Protein AF-A0A1I7I3I4-F1 (afdb_monomer_lite)

Radius of gyration: 13.79 Å; chains: 1; bounding box: 28×31×40 Å

Structure (mmCIF, N/CA/C/O backbone):
data_AF-A0A1I7I3I4-F1
#
_entry.id   AF-A0A1I7I3I4-F1
#
loop_
_atom_site.group_PDB
_atom_site.id
_atom_site.type_symbol
_atom_site.label_atom_id
_atom_site.label_alt_id
_atom_site.label_comp_id
_atom_site.label_asym_id
_atom_site.label_entity_id
_atom_site.label_seq_id
_atom_site.pdbx_PDB_ins_code
_atom_site.Cartn_x
_atom_site.Cartn_y
_atom_site.Cartn_z
_atom_site.occupancy
_atom_site.B_iso_or_equiv
_atom_site.auth_seq_id
_atom_site.auth_comp_id
_atom_site.auth_asym_id
_atom_site.auth_atom_id
_atom_site.pdbx_PDB_model_num
ATOM 1 N N . MET A 1 1 ? 10.991 17.927 -6.846 1.00 53.06 1 MET A N 1
ATOM 2 C CA . MET A 1 1 ? 10.872 16.472 -7.126 1.00 53.06 1 MET A CA 1
ATOM 3 C C . MET A 1 1 ? 10.248 16.238 -8.512 1.00 53.06 1 MET A C 1
ATOM 5 O O . MET A 1 1 ? 9.272 15.496 -8.627 1.00 53.06 1 MET A O 1
ATOM 9 N N . GLU A 1 2 ? 10.758 16.885 -9.567 1.00 51.31 2 GLU A N 1
ATOM 10 C CA . GLU A 1 2 ? 10.092 16.851 -10.885 1.00 51.31 2 GLU A CA 1
ATOM 11 C C . GLU A 1 2 ? 10.740 15.924 -11.920 1.00 51.31 2 GLU A C 1
ATOM 13 O O . GLU A 1 2 ? 10.012 15.402 -12.752 1.00 51.31 2 GLU A O 1
ATOM 18 N N . ASN A 1 3 ? 12.034 15.598 -11.835 1.00 60.50 3 ASN A N 1
ATOM 19 C CA . ASN A 1 3 ? 12.714 15.079 -13.032 1.00 60.50 3 ASN A CA 1
ATOM 20 C C . ASN A 1 3 ? 12.970 13.564 -13.121 1.00 60.50 3 ASN A C 1
ATOM 22 O O . ASN A 1 3 ? 13.561 13.155 -14.106 1.00 60.50 3 ASN A O 1
ATOM 26 N N . ASN A 1 4 ? 12.545 12.716 -12.172 1.00 86.12 4 ASN A N 1
ATOM 27 C CA . ASN A 1 4 ? 12.723 11.255 -12.323 1.00 86.12 4 ASN A CA 1
ATOM 28 C C . ASN A 1 4 ? 11.724 10.442 -11.488 1.00 86.12 4 ASN A C 1
ATOM 30 O O . ASN A 1 4 ? 12.057 9.844 -10.466 1.00 86.12 4 ASN A O 1
ATOM 34 N N . SER A 1 5 ? 10.452 10.466 -11.871 1.00 90.62 5 SER A N 1
ATOM 35 C CA . SER A 1 5 ? 9.411 9.697 -11.184 1.00 90.62 5 SER A CA 1
ATOM 36 C C . SER A 1 5 ? 8.354 9.220 -12.160 1.00 90.62 5 SER A C 1
ATOM 38 O O . SER A 1 5 ? 7.963 9.976 -13.049 1.00 90.62 5 SER A O 1
ATOM 40 N N . PHE A 1 6 ? 7.818 8.031 -11.923 1.00 92.44 6 PHE A N 1
ATOM 41 C CA . PHE A 1 6 ? 6.731 7.465 -12.707 1.00 92.44 6 PHE A CA 1
ATOM 42 C C . PHE A 1 6 ? 5.441 7.397 -11.892 1.00 92.44 6 PHE A C 1
ATOM 44 O O . PHE A 1 6 ? 5.442 7.364 -10.658 1.00 92.44 6 PHE A O 1
ATOM 51 N N . LYS A 1 7 ? 4.317 7.379 -12.608 1.00 93.62 7 LYS A N 1
ATOM 52 C CA . LYS A 1 7 ? 2.994 7.135 -12.033 1.00 93.62 7 LYS A CA 1
ATOM 53 C C . LYS A 1 7 ? 2.633 5.664 -12.217 1.00 93.62 7 LYS A C 1
ATOM 55 O O . LYS A 1 7 ? 2.867 5.092 -13.277 1.00 93.62 7 LYS A O 1
ATOM 60 N N . THR A 1 8 ? 2.063 5.069 -11.185 1.00 93.81 8 THR A N 1
ATOM 61 C CA . THR A 1 8 ? 1.530 3.706 -11.167 1.00 93.81 8 THR A CA 1
ATOM 62 C C . THR A 1 8 ? 0.351 3.653 -10.190 1.00 93.81 8 THR A C 1
ATOM 64 O O . THR A 1 8 ? -0.160 4.695 -9.767 1.00 93.81 8 THR A O 1
ATOM 67 N N . TYR A 1 9 ? -0.095 2.454 -9.832 1.00 94.25 9 TYR A N 1
ATOM 68 C CA . TYR A 1 9 ? -1.135 2.232 -8.840 1.00 94.25 9 TYR A CA 1
ATOM 69 C C . TYR A 1 9 ? -0.619 1.337 -7.718 1.00 94.25 9 TYR A C 1
ATOM 71 O O . TYR A 1 9 ? 0.073 0.351 -7.971 1.00 94.25 9 TYR A O 1
ATOM 79 N N . GLY A 1 10 ? -0.945 1.711 -6.483 1.00 95.06 10 GLY A N 1
ATOM 80 C CA . GLY A 1 10 ? -0.691 0.913 -5.291 1.00 95.06 10 GLY A CA 1
ATOM 81 C C . GLY A 1 10 ? -1.972 0.225 -4.832 1.00 95.06 10 GLY A C 1
ATOM 82 O O . GLY A 1 10 ? -2.940 0.920 -4.535 1.00 95.06 10 GLY A O 1
ATOM 83 N N . THR A 1 11 ? -1.983 -1.103 -4.767 1.00 95.69 11 THR A N 1
ATOM 84 C CA . THR A 1 11 ? -3.111 -1.909 -4.279 1.00 95.69 11 THR A CA 1
ATOM 85 C C . THR A 1 11 ? -2.905 -2.265 -2.812 1.00 95.69 11 THR A C 1
ATOM 87 O O . THR A 1 11 ? -1.840 -2.751 -2.429 1.00 95.69 11 THR A O 1
ATOM 90 N N . ILE A 1 12 ? -3.919 -2.024 -1.980 1.00 95.56 12 ILE A N 1
ATOM 91 C CA . ILE A 1 12 ? -3.862 -2.299 -0.542 1.00 95.56 12 ILE A CA 1
ATOM 92 C C . ILE A 1 12 ? -3.964 -3.799 -0.294 1.00 95.56 12 ILE A C 1
ATOM 94 O O . ILE A 1 12 ? -4.935 -4.440 -0.691 1.00 95.56 12 ILE A O 1
ATOM 98 N N . GLU A 1 13 ? -2.995 -4.346 0.432 1.00 94.19 13 GLU A N 1
ATOM 99 C CA . GLU A 1 13 ? -2.953 -5.774 0.766 1.00 94.19 13 GLU A CA 1
ATOM 100 C C . GLU A 1 13 ? -3.214 -6.054 2.244 1.00 94.19 13 GLU A C 1
ATOM 102 O O . GLU A 1 13 ? -3.733 -7.116 2.584 1.00 94.19 13 GLU A O 1
ATOM 107 N N . LYS A 1 14 ? -2.890 -5.109 3.136 1.00 95.50 14 LYS A N 1
ATOM 108 C CA . LYS A 1 14 ? -3.186 -5.239 4.564 1.00 95.50 14 LYS A CA 1
ATOM 109 C C . LYS A 1 14 ? -3.346 -3.880 5.230 1.00 95.50 14 LYS A C 1
ATOM 111 O O . LYS A 1 14 ? -2.603 -2.941 4.958 1.00 95.50 14 LYS A O 1
ATOM 116 N N . LEU A 1 15 ? -4.282 -3.800 6.165 1.00 95.75 15 LEU A N 1
ATOM 117 C CA . LEU A 1 15 ? -4.517 -2.629 6.999 1.00 95.75 15 LEU A CA 1
ATOM 118 C C . LEU A 1 15 ? -4.316 -3.022 8.459 1.00 95.75 15 LEU A C 1
ATOM 120 O O . LEU A 1 15 ? -4.815 -4.053 8.910 1.00 95.75 15 LEU A O 1
ATOM 124 N N . ARG A 1 16 ? -3.560 -2.215 9.198 1.00 94.69 16 ARG A N 1
ATOM 125 C CA . ARG A 1 16 ? -3.385 -2.358 10.644 1.00 94.69 16 ARG A CA 1
ATOM 126 C C . ARG A 1 16 ? -3.675 -1.007 11.296 1.00 94.69 16 ARG A C 1
ATOM 128 O O . ARG A 1 16 ? -2.760 -0.188 11.391 1.00 94.69 16 ARG A O 1
ATOM 135 N N . PRO A 1 17 ? -4.929 -0.749 11.693 1.00 93.69 17 PRO A N 1
ATOM 136 C CA . PRO A 1 17 ? -5.266 0.463 12.424 1.00 93.69 17 PRO A CA 1
ATOM 137 C C . PRO A 1 17 ? -4.733 0.407 13.863 1.00 93.69 17 PRO A C 1
ATOM 139 O O . PRO A 1 17 ? -4.510 -0.679 14.406 1.00 93.69 17 PRO A O 1
ATOM 142 N N . ASN A 1 18 ? -4.550 1.570 14.489 1.00 89.62 18 ASN A N 1
ATOM 143 C CA . ASN A 1 18 ? -4.225 1.733 15.912 1.00 89.62 18 ASN A CA 1
ATOM 144 C C . ASN A 1 18 ? -2.965 0.968 16.382 1.00 89.62 18 ASN A C 1
ATOM 146 O O . ASN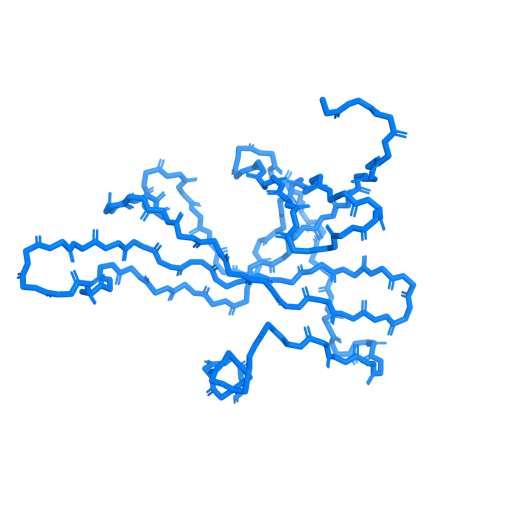 A 1 18 ? -2.875 0.518 17.530 1.00 89.62 18 ASN A O 1
ATOM 150 N N . VAL A 1 19 ? -1.959 0.811 15.515 1.00 89.88 19 VAL A N 1
ATOM 151 C CA . VAL A 1 19 ? -0.684 0.178 15.877 1.00 89.88 19 VAL A CA 1
ATOM 152 C C . VAL A 1 19 ? 0.056 1.075 16.862 1.00 89.88 19 VAL A C 1
ATOM 154 O O . VAL A 1 19 ? 0.407 2.219 16.562 1.00 89.88 19 VAL A O 1
ATOM 157 N N . ARG A 1 20 ? 0.330 0.541 18.053 1.00 85.56 20 ARG A N 1
ATOM 158 C CA . ARG A 1 20 ? 1.112 1.241 19.075 1.00 85.56 20 ARG A CA 1
ATOM 159 C C . ARG A 1 20 ? 2.564 1.389 18.624 1.00 85.56 20 ARG A C 1
ATOM 161 O O . ARG A 1 20 ? 3.223 0.408 18.284 1.00 85.56 20 ARG A O 1
ATOM 168 N N . LYS A 1 21 ? 3.078 2.617 18.673 1.00 76.94 21 LYS A N 1
ATOM 169 C CA . LYS A 1 21 ? 4.499 2.942 18.541 1.00 76.94 21 LYS A CA 1
ATOM 170 C C . LYS A 1 21 ? 4.969 3.553 19.862 1.00 76.94 21 LYS A C 1
ATOM 172 O O . LYS A 1 21 ? 4.874 4.759 20.065 1.00 76.94 21 LYS A O 1
ATOM 177 N N . GLY A 1 22 ? 5.467 2.704 20.759 1.00 74.88 22 GLY A N 1
ATOM 178 C CA . GLY A 1 22 ? 5.821 3.094 22.126 1.00 74.88 22 GLY A CA 1
ATOM 179 C C . GLY A 1 22 ? 4.602 3.166 23.050 1.00 74.88 22 GLY A C 1
ATOM 180 O O . GLY A 1 22 ? 3.608 2.474 22.832 1.00 74.88 22 GLY A O 1
ATOM 181 N N . THR A 1 23 ? 4.690 3.987 24.096 1.00 70.31 23 THR A N 1
ATOM 182 C CA . THR A 1 23 ? 3.689 4.071 25.174 1.00 70.31 23 THR A CA 1
ATOM 183 C C . THR A 1 23 ? 2.488 4.952 24.840 1.00 70.31 23 THR A C 1
ATOM 185 O O . THR A 1 23 ? 1.375 4.611 25.224 1.00 70.31 23 THR A O 1
ATOM 188 N N . THR A 1 24 ? 2.685 6.062 24.123 1.00 72.38 24 THR A N 1
ATOM 189 C CA . THR A 1 24 ? 1.645 7.098 23.947 1.00 72.38 24 THR A CA 1
ATOM 190 C C . THR A 1 24 ? 1.200 7.314 22.505 1.00 72.38 24 THR A C 1
ATOM 192 O O . THR A 1 24 ? 0.131 7.870 22.274 1.00 72.38 24 THR A O 1
ATOM 195 N N . THR A 1 25 ? 1.992 6.892 21.516 1.00 81.69 25 THR A N 1
ATOM 196 C CA . THR A 1 25 ? 1.6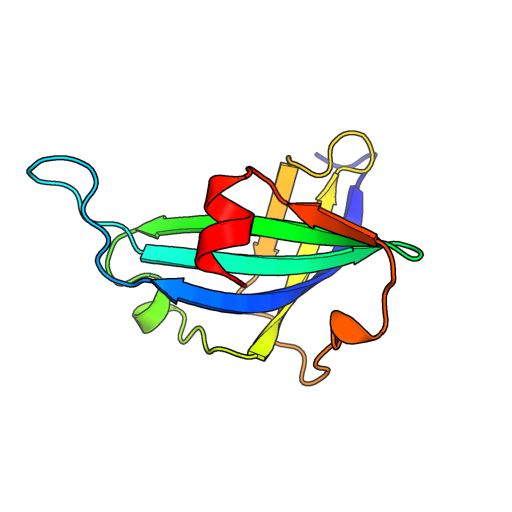93 7.172 20.106 1.00 81.69 25 THR A CA 1
ATOM 197 C C . THR A 1 25 ? 1.045 5.965 19.438 1.00 81.69 25 THR A C 1
ATOM 199 O O . THR A 1 25 ? 1.588 4.860 19.466 1.00 81.69 25 THR A O 1
ATOM 202 N N . GLN A 1 26 ? -0.095 6.185 18.789 1.00 87.75 26 GLN A N 1
ATOM 203 C CA . GLN A 1 26 ? -0.736 5.226 17.889 1.00 87.75 26 GLN A CA 1
ATOM 204 C C . GLN A 1 26 ? -0.619 5.717 16.448 1.00 87.75 26 GLN A C 1
ATOM 206 O O . GLN A 1 26 ? -0.609 6.922 16.186 1.00 87.75 26 GLN A O 1
ATOM 211 N N . LYS A 1 27 ? -0.475 4.776 15.519 1.00 92.44 27 LYS A N 1
ATOM 212 C CA . LYS A 1 27 ? -0.420 5.038 14.086 1.00 92.44 27 LYS A CA 1
ATOM 213 C C . LYS A 1 27 ? -1.198 3.981 13.337 1.00 92.44 27 LYS A C 1
ATOM 215 O O . LYS A 1 27 ? -1.206 2.814 13.722 1.00 92.44 27 LYS A O 1
ATOM 220 N N . ASP A 1 28 ? -1.721 4.379 12.198 1.00 93.94 28 ASP A N 1
ATOM 221 C CA . ASP A 1 28 ? -2.275 3.443 11.244 1.00 93.94 28 ASP A CA 1
ATOM 222 C C . ASP A 1 28 ? -1.181 3.008 10.270 1.00 93.94 28 ASP A C 1
ATOM 224 O O . ASP A 1 28 ? -0.377 3.817 9.797 1.00 93.94 28 ASP A O 1
ATOM 228 N N . VAL A 1 29 ? -1.117 1.711 9.980 1.00 94.94 29 VAL A N 1
ATOM 229 C CA . VAL A 1 29 ? -0.142 1.145 9.047 1.00 94.94 29 VAL A CA 1
ATOM 230 C C . VAL A 1 29 ? -0.879 0.519 7.875 1.00 94.94 29 VAL A C 1
ATOM 232 O O . VAL A 1 29 ? -1.668 -0.412 8.036 1.00 94.94 29 VAL A O 1
ATOM 235 N N . VAL A 1 30 ? -0.586 1.032 6.686 1.00 96.12 30 VAL A N 1
ATOM 236 C CA . VAL A 1 30 ? -1.123 0.563 5.413 1.00 96.12 30 VAL A CA 1
ATOM 237 C C . VAL A 1 30 ? -0.020 -0.188 4.680 1.00 96.12 30 VAL A C 1
ATOM 239 O O . VAL A 1 30 ? 1.030 0.377 4.371 1.00 96.12 30 VAL A O 1
ATOM 242 N N . TYR A 1 31 ? -0.266 -1.460 4.403 1.00 96.00 31 TYR A N 1
ATOM 243 C CA . TYR A 1 31 ? 0.565 -2.291 3.546 1.00 96.00 31 TYR A CA 1
ATOM 244 C C . TYR A 1 31 ? -0.069 -2.318 2.164 1.00 96.00 31 TYR A C 1
ATOM 246 O O . TYR A 1 31 ? -1.274 -2.555 2.022 1.00 96.00 31 TYR A O 1
ATOM 254 N N . PHE A 1 32 ? 0.738 -2.051 1.152 1.00 95.81 32 PHE A N 1
ATOM 255 C CA . PHE A 1 32 ? 0.292 -2.012 -0.228 1.00 95.81 32 PHE A CA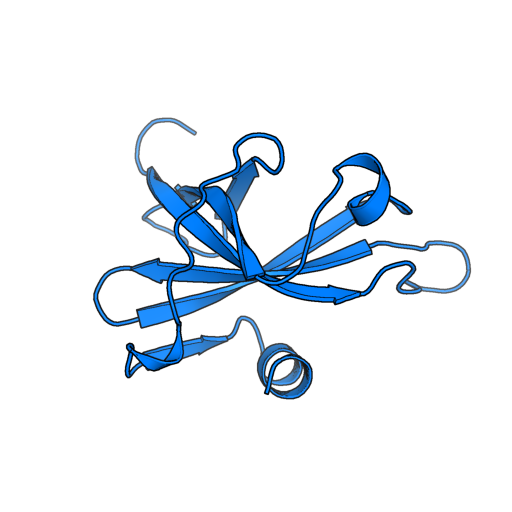 1
ATOM 256 C C . PHE A 1 32 ? 1.429 -2.446 -1.139 1.00 95.81 32 PHE A C 1
ATOM 258 O O . PHE A 1 32 ? 2.600 -2.326 -0.780 1.00 95.81 32 PHE A O 1
ATOM 265 N N . TYR A 1 33 ? 1.097 -2.863 -2.350 1.00 95.50 33 TYR A N 1
ATOM 266 C CA . TYR A 1 33 ? 2.093 -3.139 -3.372 1.00 95.50 33 TYR A CA 1
ATOM 267 C C . TYR A 1 33 ? 1.802 -2.377 -4.649 1.00 95.50 33 TYR A C 1
ATOM 269 O O . TYR A 1 33 ? 0.665 -2.008 -4.930 1.00 95.50 33 TYR A O 1
ATOM 277 N N . PHE A 1 34 ? 2.838 -2.168 -5.447 1.00 95.19 34 PHE A N 1
ATOM 278 C CA . PHE A 1 34 ? 2.693 -1.752 -6.833 1.00 95.19 34 PHE A CA 1
ATOM 279 C C . PHE A 1 34 ? 3.484 -2.687 -7.732 1.00 95.19 34 PHE A C 1
ATOM 281 O O . PHE A 1 34 ? 4.433 -3.340 -7.298 1.00 95.19 34 PHE A O 1
ATOM 288 N N . VAL A 1 35 ? 3.104 -2.723 -9.001 1.00 93.3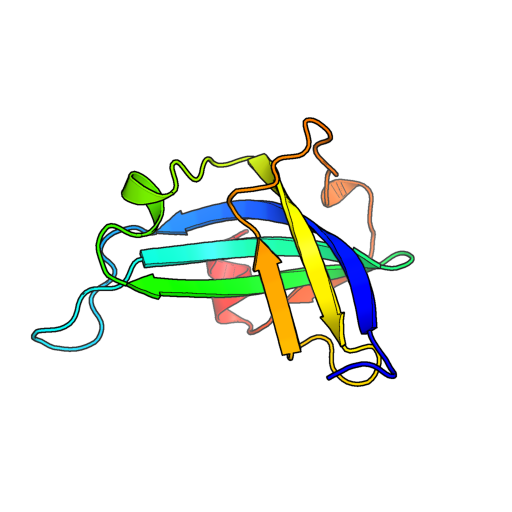8 35 VAL A N 1
ATOM 289 C CA . VAL A 1 35 ? 3.802 -3.506 -10.014 1.00 93.38 35 VAL A CA 1
ATOM 290 C C . VAL A 1 35 ? 4.647 -2.584 -10.875 1.00 93.38 35 VAL A C 1
ATOM 292 O O . VAL A 1 35 ? 4.202 -1.506 -11.287 1.00 93.38 35 VAL A O 1
ATOM 295 N N . LYS A 1 36 ? 5.866 -3.027 -11.170 1.00 92.25 36 LYS A N 1
ATOM 296 C CA . LYS A 1 36 ? 6.705 -2.450 -12.216 1.00 92.25 36 LYS A CA 1
ATOM 297 C C . LYS A 1 36 ? 7.426 -3.586 -12.935 1.00 92.25 36 LYS A C 1
ATOM 299 O O . LYS A 1 36 ? 8.133 -4.367 -12.302 1.00 92.25 36 LYS A O 1
ATOM 304 N N . ASN A 1 37 ? 7.259 -3.640 -14.257 1.00 88.00 37 ASN A N 1
ATOM 305 C CA . ASN A 1 37 ? 7.714 -4.749 -15.100 1.00 88.00 37 ASN A CA 1
ATOM 306 C C . ASN A 1 37 ? 7.111 -6.074 -14.583 1.00 88.00 37 ASN A C 1
ATOM 308 O O . ASN A 1 37 ? 5.901 -6.128 -14.380 1.00 88.00 37 ASN A O 1
ATOM 312 N N . ASP A 1 38 ? 7.934 -7.085 -14.297 1.00 89.31 38 ASP A N 1
ATOM 313 C CA . ASP A 1 38 ? 7.492 -8.396 -13.789 1.00 89.31 38 ASP A CA 1
ATOM 314 C C . ASP A 1 38 ? 7.640 -8.557 -12.265 1.00 89.31 38 ASP A C 1
ATOM 316 O O . ASP A 1 38 ? 7.582 -9.671 -11.731 1.00 89.31 38 ASP A O 1
ATOM 320 N N . SER A 1 39 ? 7.835 -7.439 -11.560 1.00 93.38 39 SER A N 1
ATOM 321 C CA . SER A 1 39 ? 8.090 -7.411 -10.123 1.00 93.38 39 SER A CA 1
ATOM 322 C C . SER A 1 39 ? 6.997 -6.666 -9.363 1.00 93.38 39 SER A C 1
ATOM 324 O O . SER A 1 39 ? 6.569 -5.570 -9.742 1.00 93.38 39 SER A O 1
ATOM 326 N N . VAL A 1 40 ? 6.597 -7.243 -8.235 1.00 95.12 40 VAL A N 1
ATOM 327 C CA . VAL A 1 40 ? 5.712 -6.642 -7.238 1.00 95.12 40 VAL A CA 1
ATOM 328 C C . VAL A 1 40 ? 6.573 -6.056 -6.131 1.00 95.12 40 VAL A C 1
ATOM 330 O O . VAL A 1 40 ? 7.402 -6.742 -5.540 1.00 95.12 40 VAL A O 1
ATOM 333 N N . PHE A 1 41 ? 6.377 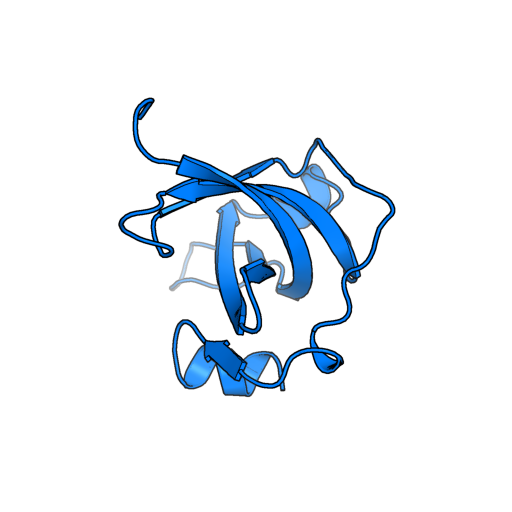-4.780 -5.832 1.00 95.50 41 PHE A N 1
ATOM 334 C CA . PHE A 1 41 ? 7.099 -4.069 -4.788 1.00 95.50 41 PHE A CA 1
ATOM 335 C C . PHE A 1 41 ? 6.165 -3.794 -3.618 1.00 95.50 41 PHE A C 1
ATOM 337 O O . PHE A 1 41 ? 5.293 -2.930 -3.710 1.00 95.50 41 PHE A O 1
ATOM 344 N N . HIS A 1 42 ? 6.381 -4.486 -2.502 1.00 95.81 42 HIS A N 1
ATOM 345 C CA . HIS A 1 42 ? 5.606 -4.297 -1.282 1.00 95.81 42 HIS A CA 1
ATOM 346 C C . HIS A 1 42 ? 6.155 -3.135 -0.466 1.00 95.81 42 HIS A C 1
ATOM 348 O O . HIS A 1 42 ? 7.332 -3.098 -0.081 1.00 95.81 42 HIS A O 1
ATOM 354 N N . LYS A 1 43 ? 5.274 -2.198 -0.135 1.00 95.81 43 LYS A N 1
ATOM 355 C CA . LYS A 1 43 ? 5.570 -0.965 0.586 1.00 95.81 43 LYS A CA 1
ATOM 356 C C . LYS A 1 43 ? 4.654 -0.785 1.791 1.00 95.81 43 LYS A C 1
ATOM 358 O O . LYS A 1 43 ? 3.624 -1.430 1.951 1.00 95.81 43 LYS A O 1
ATOM 363 N N . ILE A 1 44 ? 5.102 0.088 2.686 1.00 94.94 44 ILE A N 1
ATOM 364 C CA . ILE A 1 44 ? 4.431 0.380 3.948 1.00 94.94 44 ILE A CA 1
ATOM 365 C C . ILE A 1 44 ? 4.262 1.890 4.033 1.00 94.94 44 ILE A C 1
ATOM 367 O O . ILE A 1 44 ? 5.248 2.624 3.980 1.00 94.94 44 ILE A O 1
ATOM 371 N N . LYS A 1 45 ? 3.030 2.360 4.212 1.00 94.94 45 LYS A N 1
ATOM 372 C CA . LYS A 1 45 ? 2.727 3.754 4.533 1.00 94.94 45 LYS A CA 1
ATOM 373 C C . LYS A 1 45 ? 2.241 3.828 5.974 1.00 94.94 45 LYS A C 1
ATOM 375 O O . LYS A 1 45 ? 1.298 3.145 6.359 1.00 94.94 45 LYS A O 1
ATOM 380 N N . GLN A 1 46 ? 2.899 4.662 6.773 1.00 94.19 46 GLN A N 1
ATOM 381 C CA . GLN A 1 46 ? 2.402 5.027 8.097 1.00 94.19 46 GLN A CA 1
ATOM 382 C C . GLN A 1 46 ? 1.542 6.278 7.971 1.00 94.19 46 GLN A C 1
ATOM 384 O O . GLN A 1 46 ? 1.954 7.253 7.340 1.00 94.19 46 GLN A O 1
ATOM 389 N N . LEU A 1 47 ? 0.379 6.247 8.601 1.00 94.00 47 LEU A N 1
ATOM 390 C CA . LEU A 1 47 ? -0.536 7.366 8.728 1.00 94.00 47 LEU A CA 1
ATOM 391 C C . LEU A 1 47 ? -0.647 7.772 10.207 1.00 94.00 47 LEU A C 1
ATOM 393 O O . LEU A 1 47 ? -0.304 6.984 11.098 1.00 94.00 47 LEU A O 1
ATOM 397 N N . PRO A 1 48 ? -1.098 9.004 10.492 1.00 92.19 48 PRO A N 1
ATOM 398 C CA . PRO A 1 48 ? -1.566 9.368 11.824 1.00 92.19 48 PRO A CA 1
ATOM 399 C C . PRO A 1 48 ? -2.674 8.425 12.308 1.00 92.19 48 PRO A C 1
ATOM 401 O O . PRO A 1 48 ? -3.250 7.672 11.520 1.00 92.19 48 PRO A O 1
ATOM 404 N N . ASN A 1 49 ? -2.971 8.475 13.606 1.00 90.94 49 ASN A N 1
ATOM 405 C CA . ASN A 1 49 ? -4.066 7.694 14.170 1.00 90.94 49 ASN A CA 1
ATOM 406 C C . ASN A 1 49 ? -5.393 8.011 13.461 1.00 90.94 49 ASN A C 1
ATOM 408 O O . ASN A 1 49 ? -5.628 9.173 13.121 1.00 90.94 49 ASN A O 1
ATOM 412 N N . TYR A 1 50 ? -6.227 6.993 13.236 1.00 91.56 50 TYR A N 1
ATOM 413 C CA . TYR A 1 50 ? -7.486 7.086 12.478 1.00 91.56 50 TYR A CA 1
ATOM 414 C C . TYR A 1 50 ? -7.333 7.531 11.011 1.00 91.56 50 TYR A C 1
ATOM 416 O O . TYR A 1 50 ? -8.314 7.854 10.343 1.00 91.56 50 TYR A O 1
ATOM 424 N N . GLY A 1 51 ? -6.111 7.546 10.468 1.00 93.62 51 GLY A N 1
ATOM 425 C CA . GLY A 1 51 ? -5.860 7.921 9.079 1.00 93.62 51 GLY A CA 1
ATOM 426 C C . GLY A 1 51 ? -6.497 6.967 8.066 1.00 93.62 51 GLY A C 1
ATOM 427 O O . GLY A 1 51 ? -6.928 7.424 7.011 1.00 93.62 51 GLY A O 1
ATOM 428 N N . ILE A 1 52 ? -6.589 5.668 8.375 1.00 95.25 52 ILE A N 1
ATOM 429 C CA . ILE A 1 52 ? -7.275 4.681 7.522 1.00 95.25 52 ILE A CA 1
ATOM 430 C C . ILE A 1 52 ? -8.768 4.989 7.449 1.00 95.25 52 ILE A C 1
ATOM 432 O O . ILE A 1 52 ? -9.328 5.034 6.355 1.00 95.25 52 ILE A O 1
ATOM 436 N N . GLU A 1 53 ? -9.390 5.229 8.602 1.00 94.38 53 GLU A N 1
ATOM 437 C CA . GLU A 1 53 ? -10.821 5.508 8.713 1.00 94.38 53 GLU A CA 1
ATOM 438 C C . GLU A 1 53 ? -11.184 6.842 8.053 1.00 94.38 53 GLU A C 1
ATOM 440 O O . GLU A 1 53 ? -12.046 6.881 7.179 1.00 94.38 53 GLU A O 1
ATOM 445 N N . HIS A 1 54 ? -10.470 7.921 8.387 1.00 94.44 54 HIS A N 1
ATOM 446 C CA . HIS A 1 54 ? -10.736 9.258 7.848 1.00 94.44 54 HIS A CA 1
ATOM 447 C C . HIS A 1 54 ? -10.559 9.351 6.330 1.00 94.44 54 HIS A C 1
ATOM 449 O O . HIS A 1 54 ? -11.248 10.130 5.673 1.00 94.44 54 HIS A O 1
ATOM 455 N N . LEU A 1 55 ? -9.620 8.588 5.765 1.00 94.25 55 LEU A N 1
ATOM 456 C CA . LEU A 1 55 ? -9.399 8.533 4.319 1.00 94.25 55 LEU A CA 1
ATOM 457 C C . LEU A 1 55 ? -10.247 7.452 3.634 1.00 94.25 55 LEU A C 1
ATOM 459 O O . LEU A 1 55 ? -10.192 7.340 2.412 1.00 94.25 55 LEU A O 1
ATOM 463 N N . GLY A 1 56 ? -11.024 6.669 4.391 1.00 94.31 56 GLY A N 1
ATOM 464 C CA . GLY A 1 56 ? -11.886 5.614 3.864 1.00 94.31 56 GLY A CA 1
ATOM 465 C C . GLY A 1 56 ? -11.125 4.497 3.150 1.00 94.31 56 GLY A C 1
ATOM 466 O O . GLY A 1 56 ? -11.651 3.930 2.195 1.00 94.31 56 GLY A O 1
ATOM 467 N N . ILE A 1 57 ? -9.892 4.198 3.576 1.00 94.56 57 ILE A N 1
ATOM 468 C CA . ILE A 1 57 ? -9.014 3.240 2.895 1.00 94.56 57 ILE A CA 1
ATOM 469 C C . ILE A 1 57 ? -9.525 1.820 3.125 1.00 94.56 57 ILE A C 1
ATOM 471 O O . ILE A 1 57 ? -9.729 1.404 4.268 1.00 94.56 57 ILE A O 1
ATOM 475 N N . LYS A 1 58 ? -9.673 1.044 2.049 1.00 93.38 58 LYS A N 1
ATOM 476 C CA . LYS A 1 58 ? -10.156 -0.341 2.118 1.00 93.38 58 LYS A CA 1
ATOM 477 C C . LYS A 1 58 ? -9.145 -1.329 1.555 1.00 93.38 58 LYS A C 1
ATOM 479 O O . LYS A 1 58 ? -8.312 -1.002 0.711 1.00 93.38 58 LYS A O 1
ATOM 484 N N . LEU A 1 59 ? -9.227 -2.563 2.051 1.00 92.88 59 LEU A N 1
ATOM 485 C CA . LEU A 1 59 ? -8.469 -3.689 1.512 1.00 92.88 59 LEU A CA 1
ATOM 486 C C . LEU A 1 59 ? -8.840 -3.923 0.046 1.00 92.88 59 LEU A C 1
ATOM 488 O O . LEU A 1 59 ? -9.998 -3.761 -0.332 1.00 92.88 59 LEU A O 1
ATOM 492 N N . TYR A 1 60 ? -7.850 -4.329 -0.748 1.00 90.56 60 TYR A N 1
ATOM 493 C CA . TYR A 1 60 ? -7.979 -4.639 -2.173 1.00 90.56 60 TYR A CA 1
ATOM 494 C C . TYR A 1 60 ? -8.372 -3.459 -3.071 1.00 90.56 60 TYR A C 1
ATOM 496 O O . TYR A 1 60 ? -8.553 -3.652 -4.268 1.00 90.56 60 TYR A O 1
ATOM 504 N N . GLU A 1 61 ? -8.452 -2.235 -2.544 1.00 92.38 61 GLU A N 1
ATOM 505 C CA . GLU A 1 61 ? -8.581 -1.038 -3.375 1.00 92.38 61 GLU A CA 1
ATOM 506 C C . GLU A 1 61 ? -7.213 -0.588 -3.904 1.00 92.38 61 GLU A C 1
ATOM 508 O O . GLU A 1 61 ? -6.178 -0.785 -3.261 1.00 92.38 61 GLU A O 1
ATOM 513 N N . SER A 1 62 ? -7.209 0.027 -5.088 1.00 94.69 62 SER A N 1
ATOM 514 C CA . SER A 1 62 ? -6.006 0.589 -5.700 1.00 94.69 62 SER A CA 1
ATOM 515 C C . SER A 1 62 ? -6.073 2.109 -5.722 1.00 94.69 62 SER A C 1
ATOM 517 O O . SER A 1 62 ? -7.110 2.688 -6.046 1.00 94.69 62 SER A O 1
ATOM 519 N N . TYR A 1 63 ? -4.949 2.762 -5.446 1.00 95.38 63 TYR A N 1
ATOM 520 C CA . TYR A 1 63 ? -4.837 4.219 -5.427 1.00 95.38 63 TYR A CA 1
ATOM 521 C C . TYR A 1 63 ? -3.698 4.699 -6.318 1.00 95.38 63 TYR A C 1
ATOM 523 O O . TYR A 1 63 ? -2.729 3.975 -6.560 1.00 95.38 63 TYR A O 1
ATOM 531 N N . SER A 1 64 ? -3.807 5.929 -6.819 1.00 95.19 64 SER A N 1
ATOM 532 C CA . SER A 1 64 ? -2.735 6.560 -7.589 1.00 95.19 64 SER A CA 1
ATOM 533 C C . SER A 1 64 ? -1.452 6.639 -6.759 1.00 95.19 64 SER A C 1
ATOM 535 O O . SER A 1 64 ? -1.459 7.141 -5.638 1.00 95.19 64 SER A O 1
ATOM 537 N N . LEU A 1 65 ? -0.341 6.193 -7.336 1.00 95.56 65 LEU A N 1
ATOM 538 C CA . LEU A 1 65 ? 0.972 6.170 -6.703 1.00 95.56 65 LEU A CA 1
ATOM 539 C C . LEU A 1 65 ? 1.996 6.852 -7.611 1.00 95.56 65 LEU A C 1
ATOM 541 O O . LEU A 1 65 ? 2.092 6.544 -8.799 1.00 95.56 65 LEU A O 1
ATOM 545 N N . LYS A 1 66 ? 2.793 7.756 -7.052 1.00 95.75 66 LYS A N 1
ATOM 546 C CA . LYS A 1 66 ? 3.981 8.320 -7.695 1.00 95.75 66 LYS A CA 1
ATOM 547 C C . LYS A 1 66 ? 5.219 7.725 -7.030 1.00 95.75 66 LYS A C 1
ATOM 549 O O . LYS A 1 66 ? 5.318 7.756 -5.809 1.00 95.75 66 LYS A O 1
ATOM 554 N N . VAL A 1 67 ? 6.152 7.194 -7.813 1.00 95.06 67 VAL A N 1
ATOM 555 C CA . VAL A 1 67 ? 7.379 6.549 -7.313 1.00 95.06 67 VAL A CA 1
ATOM 556 C C . VAL A 1 67 ? 8.585 7.171 -8.004 1.00 95.06 67 VAL A C 1
ATOM 558 O O . VAL A 1 67 ? 8.545 7.417 -9.209 1.00 95.06 67 VAL A O 1
ATOM 561 N N . VAL A 1 68 ? 9.648 7.452 -7.253 1.00 93.25 68 VAL A N 1
ATOM 562 C CA . VAL A 1 68 ? 10.908 7.966 -7.808 1.00 93.25 68 VAL A CA 1
ATOM 563 C C . VAL A 1 68 ? 11.643 6.840 -8.539 1.00 93.25 68 VAL A C 1
ATOM 565 O O . VAL A 1 68 ? 11.783 5.744 -8.011 1.00 93.25 68 VAL A O 1
ATOM 568 N N . GLU A 1 69 ? 12.119 7.092 -9.758 1.00 90.31 69 GLU A N 1
ATOM 569 C CA . GLU A 1 69 ? 12.754 6.066 -10.599 1.00 90.31 69 GLU A CA 1
ATOM 570 C C . GLU A 1 69 ? 14.096 5.578 -10.054 1.00 90.31 69 GLU A C 1
ATOM 572 O O . GLU A 1 69 ? 14.416 4.401 -10.187 1.00 90.31 69 GLU A O 1
ATOM 577 N N . SER A 1 70 ? 14.860 6.462 -9.411 1.00 88.88 70 SER A N 1
ATOM 578 C CA . SER A 1 70 ? 16.151 6.116 -8.813 1.00 88.88 70 SER A CA 1
ATOM 579 C C . SER A 1 70 ? 16.029 5.378 -7.479 1.00 88.88 70 SER A C 1
ATOM 581 O O . SER A 1 70 ? 16.989 4.745 -7.054 1.00 88.88 70 SER A O 1
ATOM 583 N N . ASP A 1 71 ? 14.884 5.484 -6.796 1.00 88.94 71 ASP A N 1
ATOM 584 C CA . ASP A 1 71 ? 14.663 4.867 -5.488 1.00 88.94 71 ASP A CA 1
ATOM 585 C C . ASP A 1 71 ? 13.175 4.579 -5.247 1.00 88.94 71 ASP A C 1
ATOM 587 O O . ASP A 1 71 ? 12.372 5.463 -4.941 1.00 88.94 71 ASP A O 1
ATOM 591 N N . TYR A 1 72 ? 12.814 3.298 -5.313 1.00 90.38 72 TYR A N 1
ATOM 592 C CA . TYR A 1 72 ? 11.435 2.843 -5.126 1.00 90.38 72 TYR A CA 1
ATOM 593 C C . TYR A 1 72 ? 10.988 2.876 -3.654 1.00 90.38 72 TYR A C 1
ATOM 595 O O . TYR A 1 72 ? 9.846 2.537 -3.336 1.00 90.38 72 TYR A O 1
ATOM 603 N N . GLY A 1 73 ? 11.877 3.210 -2.717 1.00 89.44 73 GLY A N 1
ATOM 604 C CA . GLY A 1 73 ? 11.554 3.554 -1.333 1.00 89.44 73 GLY A CA 1
ATOM 605 C C . GLY A 1 73 ? 10.924 4.940 -1.191 1.00 89.44 73 GLY A C 1
ATOM 606 O O . GLY A 1 73 ? 10.192 5.167 -0.228 1.00 89.44 73 GLY A O 1
ATOM 607 N N . ILE A 1 74 ? 11.134 5.835 -2.162 1.00 91.69 74 ILE A N 1
ATOM 608 C CA . ILE A 1 74 ? 10.564 7.183 -2.169 1.00 91.69 74 ILE A CA 1
ATOM 609 C C . ILE A 1 74 ? 9.316 7.189 -3.049 1.00 91.69 74 ILE A C 1
ATOM 611 O O . ILE A 1 74 ? 9.376 7.093 -4.277 1.00 91.69 74 ILE A O 1
ATOM 615 N N . PHE A 1 75 ? 8.162 7.311 -2.403 1.00 94.62 75 PHE A N 1
ATOM 616 C CA . PHE A 1 75 ? 6.871 7.278 -3.071 1.00 94.62 75 PHE A CA 1
ATOM 617 C C . PHE A 1 75 ? 5.845 8.180 -2.388 1.00 94.62 75 PHE A C 1
ATOM 619 O O . PHE A 1 75 ? 5.946 8.496 -1.199 1.00 94.62 75 PHE A O 1
ATOM 626 N N . ASP A 1 76 ? 4.813 8.532 -3.144 1.00 95.06 76 ASP A N 1
ATOM 627 C CA . ASP A 1 76 ? 3.652 9.269 -2.669 1.00 95.06 76 ASP A CA 1
ATOM 628 C C . ASP A 1 76 ? 2.361 8.632 -3.191 1.00 95.06 76 ASP A C 1
ATOM 630 O O . ASP A 1 76 ? 2.172 8.489 -4.400 1.00 95.06 76 ASP A O 1
ATOM 634 N N . ILE A 1 77 ? 1.504 8.198 -2.267 1.00 95.25 77 ILE A N 1
ATOM 635 C CA . ILE A 1 77 ? 0.240 7.517 -2.559 1.00 95.25 77 ILE A CA 1
ATOM 636 C C . ILE A 1 77 ? -0.916 8.465 -2.253 1.00 95.25 77 ILE A C 1
ATOM 638 O O . ILE A 1 77 ? -1.038 8.976 -1.139 1.00 95.25 77 ILE A O 1
ATOM 642 N N . ASP A 1 78 ? -1.767 8.691 -3.247 1.00 94.94 78 ASP A N 1
ATOM 643 C CA . ASP A 1 78 ? -2.928 9.568 -3.143 1.00 94.94 78 ASP A CA 1
ATOM 644 C C . ASP A 1 78 ? -4.185 8.734 -2.873 1.00 94.94 78 ASP A C 1
ATOM 646 O O . ASP A 1 78 ? -4.873 8.289 -3.795 1.00 94.94 78 ASP A O 1
ATOM 650 N N . PHE A 1 79 ? -4.493 8.538 -1.587 1.00 94.00 79 PHE A N 1
ATOM 651 C CA . PHE A 1 79 ? -5.663 7.777 -1.132 1.00 94.00 79 PHE A CA 1
ATOM 652 C C . PHE A 1 79 ? -7.013 8.403 -1.521 1.00 94.00 79 PHE A C 1
ATOM 654 O O . PHE A 1 79 ? -8.046 7.761 -1.369 1.00 94.00 79 PHE A O 1
ATOM 661 N N . LYS A 1 80 ? -7.037 9.631 -2.058 1.00 92.88 80 LYS A N 1
ATOM 662 C CA . LYS A 1 80 ? -8.267 10.246 -2.585 1.00 92.88 80 LYS A CA 1
ATOM 663 C C . LYS A 1 80 ? -8.532 9.852 -4.037 1.00 92.88 80 LYS A C 1
ATOM 665 O O . LYS A 1 80 ? -9.656 9.988 -4.514 1.00 92.88 80 LYS A O 1
ATOM 670 N N . LYS A 1 81 ? -7.517 9.360 -4.754 1.00 92.94 81 LYS A N 1
ATOM 671 C CA . LYS A 1 81 ? -7.614 8.945 -6.160 1.00 92.94 81 LYS A CA 1
ATOM 672 C C . LYS A 1 81 ? -7.668 7.430 -6.275 1.00 92.94 81 LYS A C 1
ATOM 674 O O . LYS A 1 81 ? -6.674 6.790 -6.627 1.00 92.94 81 LYS A O 1
ATOM 679 N N . ARG A 1 82 ? -8.847 6.872 -5.989 1.00 92.00 82 ARG A N 1
ATOM 680 C CA . ARG A 1 82 ? -9.132 5.447 -6.181 1.00 92.00 82 ARG A CA 1
ATOM 681 C C . ARG A 1 82 ? -9.168 5.090 -7.666 1.00 92.00 82 ARG A C 1
ATOM 683 O O . ARG A 1 82 ? -9.600 5.882 -8.502 1.00 92.00 82 ARG A O 1
ATOM 690 N N . LYS A 1 83 ? -8.756 3.867 -7.980 1.00 87.56 83 LYS A N 1
ATOM 691 C CA . LYS A 1 83 ? -8.985 3.205 -9.259 1.00 87.56 83 LYS A CA 1
ATOM 692 C C . LYS A 1 83 ? -9.671 1.865 -9.021 1.00 87.56 83 LYS A C 1
ATOM 694 O O . LYS A 1 83 ? -9.254 1.111 -8.149 1.00 87.56 83 LYS A O 1
ATOM 699 N N . ASP A 1 84 ? -10.687 1.562 -9.822 1.00 79.81 84 ASP A N 1
ATOM 700 C CA . ASP A 1 84 ? -11.477 0.327 -9.680 1.00 79.81 84 ASP A CA 1
ATOM 701 C C . ASP A 1 84 ? -10.722 -0.933 -10.140 1.00 79.81 84 ASP A C 1
ATOM 703 O O . ASP A 1 84 ? -11.174 -2.056 -9.937 1.00 79.81 84 ASP A O 1
ATOM 707 N N . THR A 1 85 ? -9.550 -0.765 -10.756 1.00 77.69 85 THR A N 1
ATOM 708 C CA . THR A 1 85 ? -8.698 -1.876 -11.182 1.00 77.69 85 THR A CA 1
ATOM 709 C C . THR A 1 85 ? -7.913 -2.438 -10.001 1.00 77.69 85 THR A C 1
ATOM 711 O O . THR A 1 85 ? -7.052 -1.756 -9.441 1.00 77.69 85 THR A O 1
ATOM 714 N N . VAL A 1 86 ? -8.144 -3.708 -9.675 1.00 75.94 86 VAL A N 1
ATOM 715 C CA . VAL A 1 86 ? -7.314 -4.471 -8.734 1.00 75.94 86 VAL A CA 1
ATOM 716 C C . VAL A 1 86 ? -6.253 -5.221 -9.529 1.00 75.94 86 VAL A C 1
ATOM 718 O O . VAL A 1 86 ? -6.576 -6.002 -10.421 1.00 75.94 86 VAL A O 1
ATOM 721 N N . ILE A 1 87 ? -4.979 -4.963 -9.239 1.00 81.81 87 ILE A N 1
ATOM 722 C CA . ILE A 1 87 ? -3.862 -5.672 -9.872 1.00 81.81 87 ILE A CA 1
ATOM 723 C C . ILE A 1 87 ? -3.531 -6.862 -8.983 1.00 81.81 87 ILE A C 1
ATOM 725 O O . ILE A 1 87 ? -3.067 -6.644 -7.876 1.00 81.81 87 ILE A O 1
ATOM 729 N N . ASP A 1 88 ? -3.748 -8.104 -9.415 1.00 85.12 88 ASP A N 1
ATOM 730 C CA . ASP A 1 88 ? -3.425 -9.275 -8.587 1.00 85.12 88 ASP A CA 1
ATOM 731 C C . ASP A 1 88 ? -1.915 -9.562 -8.585 1.00 85.12 88 ASP A C 1
ATOM 733 O O . ASP A 1 88 ? -1.334 -9.910 -9.618 1.00 85.12 88 ASP A O 1
ATOM 737 N N . LYS A 1 89 ? -1.274 -9.453 -7.411 1.00 88.56 89 LYS A N 1
ATOM 738 C CA . LYS A 1 89 ? 0.164 -9.720 -7.248 1.00 88.56 89 LYS A CA 1
ATOM 739 C C . LYS A 1 89 ? 0.571 -11.150 -7.611 1.00 88.56 89 LYS A C 1
ATOM 741 O O . LYS A 1 89 ? 1.727 -11.361 -7.963 1.00 88.56 89 LYS A O 1
ATOM 746 N N . ARG A 1 90 ? -0.347 -12.124 -7.563 1.00 86.81 90 ARG A N 1
ATOM 747 C CA . ARG A 1 90 ? -0.072 -13.544 -7.864 1.00 86.81 90 ARG A CA 1
ATOM 748 C C . ARG A 1 90 ? 0.271 -13.795 -9.330 1.00 86.81 90 ARG A C 1
ATOM 750 O O . ARG A 1 90 ? 0.872 -14.816 -9.644 1.00 86.81 90 ARG A O 1
ATOM 757 N N . ASN A 1 91 ? -0.061 -12.853 -10.210 1.00 88.94 91 ASN A N 1
ATOM 758 C CA . ASN A 1 91 ? 0.286 -12.926 -11.628 1.00 88.94 91 ASN A CA 1
ATOM 759 C C . ASN A 1 91 ? 1.776 -12.641 -11.898 1.00 88.94 91 ASN A C 1
ATOM 761 O O . ASN A 1 91 ? 2.230 -12.790 -13.030 1.00 88.94 91 ASN A O 1
ATOM 765 N N . TYR A 1 92 ? 2.539 -12.239 -10.878 1.00 89.50 92 TYR A N 1
ATOM 766 C CA . TYR A 1 92 ? 3.926 -11.806 -11.007 1.00 89.50 92 TYR A CA 1
ATOM 767 C C . TYR A 1 92 ? 4.864 -12.725 -10.225 1.00 89.50 92 TYR A C 1
ATOM 769 O O . TYR A 1 92 ? 4.603 -13.094 -9.078 1.00 89.50 92 TYR A O 1
ATOM 777 N N . LYS A 1 93 ? 5.986 -13.085 -10.855 1.00 85.88 93 LYS A N 1
ATOM 778 C CA . LYS A 1 93 ? 6.929 -14.079 -10.319 1.00 85.88 93 LYS A CA 1
ATOM 779 C C . LYS A 1 93 ? 7.798 -13.529 -9.193 1.00 85.88 93 LYS A C 1
ATOM 781 O O . LYS A 1 93 ? 8.173 -14.275 -8.294 1.00 85.88 93 LYS A O 1
ATOM 786 N N . VAL A 1 94 ? 8.151 -12.247 -9.260 1.00 92.38 94 VAL A N 1
ATOM 787 C CA . VAL A 1 94 ? 9.121 -11.638 -8.348 1.00 92.38 94 VAL A CA 1
ATOM 788 C C . VAL A 1 94 ? 8.389 -10.750 -7.350 1.00 92.38 94 VAL A C 1
ATOM 790 O O . VAL A 1 94 ? 7.752 -9.774 -7.732 1.00 92.38 94 VAL A O 1
ATOM 793 N N . GLN A 1 95 ? 8.496 -11.080 -6.064 1.00 92.81 95 GLN A N 1
ATOM 794 C CA . GLN A 1 95 ? 7.909 -10.311 -4.965 1.00 92.81 95 GLN A CA 1
ATOM 795 C C . GLN A 1 95 ? 9.043 -9.691 -4.134 1.00 92.81 95 GLN A C 1
ATOM 797 O O . GLN A 1 95 ? 9.892 -10.399 -3.589 1.00 92.81 95 GLN A O 1
ATOM 802 N N . ILE A 1 96 ? 9.086 -8.363 -4.057 1.00 92.69 96 ILE A N 1
ATOM 803 C CA . ILE A 1 96 ? 10.144 -7.589 -3.398 1.00 92.69 96 ILE A CA 1
ATOM 804 C C . ILE A 1 96 ? 9.554 -6.922 -2.161 1.00 92.69 96 ILE A C 1
ATOM 806 O O . ILE A 1 96 ? 8.806 -5.947 -2.248 1.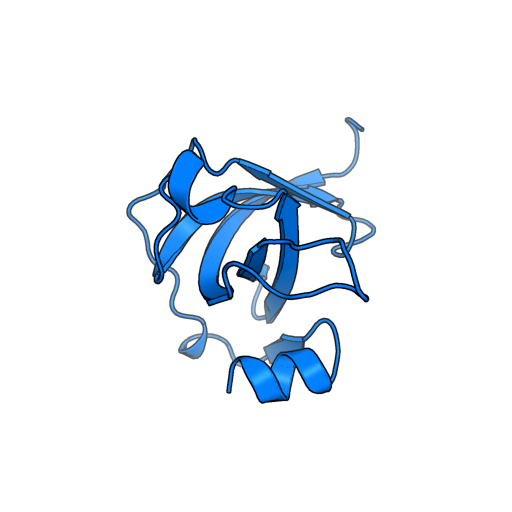00 92.69 96 ILE A O 1
ATOM 810 N N . TYR A 1 97 ? 9.906 -7.452 -0.994 1.00 91.50 97 TYR A N 1
ATOM 811 C CA . TYR A 1 97 ? 9.412 -6.976 0.294 1.00 91.50 97 TYR A CA 1
ATOM 812 C C . TYR A 1 97 ? 10.337 -5.922 0.888 1.00 91.50 97 TYR A C 1
ATOM 814 O O . TYR A 1 97 ? 11.557 -6.030 0.799 1.00 91.50 97 TYR A O 1
ATOM 822 N N . ASN A 1 98 ? 9.756 -4.929 1.566 1.00 84.38 98 ASN A N 1
ATOM 823 C CA . ASN A 1 98 ? 10.546 -3.903 2.255 1.00 84.38 98 ASN A CA 1
ATOM 824 C C . ASN A 1 98 ? 11.461 -4.490 3.354 1.00 84.38 98 ASN A C 1
ATOM 826 O O . ASN A 1 98 ? 12.558 -3.993 3.569 1.00 84.38 98 ASN A O 1
ATOM 830 N N . THR A 1 99 ? 11.003 -5.532 4.061 1.00 86.00 99 THR A N 1
ATOM 831 C CA . THR A 1 99 ? 11.773 -6.288 5.068 1.00 86.00 99 THR A CA 1
ATOM 832 C C . THR A 1 99 ? 11.266 -7.735 5.159 1.00 86.00 99 THR A C 1
ATOM 834 O O . THR A 1 99 ? 10.151 -8.028 4.728 1.00 86.00 99 THR A O 1
ATOM 837 N N . ALA A 1 100 ? 12.029 -8.640 5.783 1.00 84.69 100 ALA A N 1
ATOM 838 C CA . ALA A 1 100 ? 11.558 -10.004 6.069 1.00 84.69 100 ALA A CA 1
ATOM 839 C C . ALA A 1 100 ? 10.293 -10.016 6.952 1.00 84.69 100 ALA A C 1
ATOM 841 O O . ALA A 1 100 ? 9.352 -10.760 6.688 1.00 84.69 100 ALA A O 1
ATOM 842 N N . ASN A 1 101 ? 10.220 -9.118 7.943 1.00 87.19 101 ASN A N 1
ATOM 843 C CA . ASN A 1 101 ? 9.025 -8.954 8.776 1.00 87.19 101 ASN A CA 1
ATOM 844 C C . ASN A 1 101 ? 7.815 -8.477 7.971 1.00 87.19 101 ASN A C 1
ATOM 846 O O . ASN A 1 101 ? 6.690 -8.841 8.292 1.00 87.19 101 ASN A O 1
ATOM 850 N N . HIS A 1 102 ? 8.026 -7.659 6.936 1.00 86.50 102 HIS A N 1
ATOM 851 C CA . HIS A 1 102 ? 6.948 -7.269 6.037 1.00 86.50 102 HIS A CA 1
ATOM 852 C C . HIS A 1 102 ? 6.361 -8.511 5.360 1.00 86.50 102 HIS A C 1
ATOM 854 O O . HIS A 1 102 ? 5.155 -8.713 5.455 1.00 86.50 102 HIS A O 1
ATOM 860 N N . ARG A 1 103 ? 7.207 -9.376 4.787 1.00 89.81 103 ARG A N 1
ATOM 861 C CA . ARG A 1 103 ? 6.774 -10.642 4.180 1.00 89.81 103 ARG A CA 1
ATOM 862 C C . ARG A 1 103 ? 5.935 -11.484 5.140 1.00 89.81 103 ARG A C 1
ATOM 864 O O . ARG A 1 103 ? 4.805 -11.801 4.811 1.00 89.81 103 ARG A O 1
ATOM 871 N N . TYR A 1 104 ? 6.437 -11.732 6.350 1.00 89.44 104 TYR A N 1
ATOM 872 C CA . TYR A 1 104 ? 5.720 -12.498 7.381 1.00 89.44 104 TYR A CA 1
ATOM 873 C C . TYR A 1 104 ? 4.358 -11.898 7.783 1.00 89.44 104 TYR A C 1
ATOM 875 O O . TYR A 1 104 ? 3.481 -12.590 8.279 1.00 89.44 104 TYR A O 1
ATOM 883 N N . ILE A 1 105 ? 4.173 -10.584 7.634 1.00 87.69 105 ILE A N 1
ATOM 884 C CA . ILE A 1 105 ? 2.908 -9.929 7.982 1.00 87.69 105 ILE A CA 1
ATOM 885 C C . ILE A 1 105 ? 1.863 -10.091 6.871 1.00 87.69 105 ILE A C 1
ATOM 887 O O . ILE A 1 105 ? 0.669 -10.057 7.183 1.00 87.69 105 ILE A O 1
ATOM 891 N N . ILE A 1 106 ? 2.273 -10.189 5.606 1.00 86.12 106 ILE A N 1
ATOM 892 C CA . ILE A 1 106 ? 1.370 -10.133 4.441 1.00 86.12 106 ILE A CA 1
ATOM 893 C C . ILE A 1 106 ? 1.202 -11.474 3.717 1.00 86.12 106 ILE A C 1
ATOM 895 O O . ILE A 1 106 ? 0.307 -11.577 2.878 1.00 86.12 106 ILE A O 1
ATOM 899 N N . GLU A 1 107 ? 2.040 -12.461 4.031 1.00 84.25 107 GLU A N 1
ATOM 900 C CA . GLU A 1 107 ? 1.917 -13.876 3.649 1.00 84.25 107 GLU A CA 1
ATOM 901 C C . GLU A 1 107 ? 1.580 -14.723 4.874 1.00 84.25 107 GLU A C 1
ATOM 903 O O . GLU A 1 107 ? 0.725 -15.622 4.731 1.00 84.25 107 GLU A O 1
#

Sequence (107 aa):
MENNSFKTYGTIEKLRPNVRKGTTTQKDVVYFYFVKNDSVFHKIKQLPNYGIEHLGIKLYESYSLKVVESDYGIFDIDFKKRKDTVIDKRNYKVQIYNTANHRYIIE

Organism: NCBI:txid1224947

Secondary structure (DSSP, 8-state):
--SSEEEEEEEEEEEEEEEEETTTEEEEEEEEEEEETTEEEEEEEEEETTHHHHTT--TT-EEEEEEETTEEEEEEEEEEEEES----GGG-SEEEESSHHHHHHH-

pLDDT: mean 89.77, std 8.02, range [51.31, 96.12]

Foldseek 3Di:
DPDFKDKWKKAWQDKDAQPDDPDPATWIKTWTWTDDDQEIEIDIDIGGHCPCVVLVPDHQWMFMKMAGRVDRNDIDTDSNGTDPDRDDNVSGDHYHYPDPVRVVVRD